Protein AF-A0A4Y2EUM5-F1 (afdb_monomer_lite)

Organism: Araneus ventricosus (NCBI:txid182803)

pLDDT: mean 85.41, std 16.74, range [38.06, 98.0]

Secondary structure (DSSP, 8-state):
--PPPP--------HHHHHHHHHHHHHHHHHHHHHHHHTSHHHHHHHTT--HHHHHHHHTT----HHHHHHHHHHHHHHHHHSTTHHHHHHHHHHHHHHHHHHTT---HHHHHHHHHHHHHHHHHHHHHHT-

Radius of gyration: 22.31 Å; chains: 1; bounding box: 60×62×61 Å

Structure (mmCIF, N/CA/C/O backbone):
data_AF-A0A4Y2EUM5-F1
#
_entry.id   AF-A0A4Y2EUM5-F1
#
loop_
_atom_site.group_PDB
_atom_site.id
_atom_site.type_symbol
_atom_site.label_atom_id
_atom_site.label_alt_id
_atom_site.label_comp_id
_atom_site.label_asym_id
_atom_site.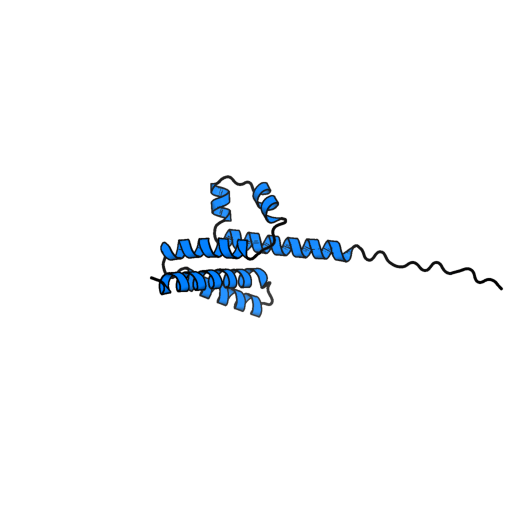label_entity_id
_atom_site.label_seq_id
_atom_site.pdbx_PDB_ins_code
_atom_site.Cartn_x
_atom_site.Cartn_y
_atom_site.Cartn_z
_atom_site.occupancy
_atom_site.B_iso_or_equiv
_atom_site.auth_seq_id
_atom_site.auth_comp_id
_atom_site.auth_asym_id
_atom_site.auth_atom_id
_atom_site.pdbx_PDB_model_num
ATOM 1 N N . MET A 1 1 ? 47.852 -44.094 -34.648 1.00 44.56 1 MET A N 1
ATOM 2 C CA . MET A 1 1 ? 47.413 -43.781 -33.274 1.00 44.56 1 MET A CA 1
ATOM 3 C C . MET A 1 1 ? 47.683 -42.313 -33.007 1.00 44.56 1 MET A C 1
ATOM 5 O O . MET A 1 1 ? 48.817 -41.979 -32.718 1.00 44.56 1 MET A O 1
ATOM 9 N N . THR A 1 2 ? 46.656 -41.478 -33.146 1.00 38.06 2 THR A N 1
ATOM 10 C CA . THR A 1 2 ? 46.473 -40.173 -32.483 1.00 38.06 2 THR A CA 1
ATOM 11 C C . THR A 1 2 ? 45.036 -39.743 -32.803 1.00 38.06 2 THR A C 1
ATOM 13 O O . THR A 1 2 ? 44.730 -39.527 -33.974 1.00 38.06 2 THR A O 1
ATOM 16 N N . PRO A 1 3 ? 44.109 -39.695 -31.833 1.00 47.47 3 PRO A N 1
ATOM 17 C CA . PRO A 1 3 ? 42.788 -39.139 -32.077 1.00 47.47 3 PRO A CA 1
ATOM 18 C C . PRO A 1 3 ? 42.841 -37.619 -31.894 1.00 47.47 3 PRO A C 1
ATOM 20 O O . PRO A 1 3 ? 43.283 -37.114 -30.862 1.00 47.47 3 PRO A O 1
ATOM 23 N N . THR A 1 4 ? 42.403 -36.891 -32.916 1.00 49.56 4 THR A N 1
ATOM 24 C CA . THR A 1 4 ? 42.189 -35.444 -32.863 1.00 49.56 4 THR A CA 1
ATOM 25 C C . THR A 1 4 ? 41.043 -35.162 -31.892 1.00 49.56 4 THR A C 1
ATOM 27 O O . THR A 1 4 ? 39.929 -35.646 -32.085 1.00 49.56 4 THR A O 1
ATOM 30 N N . ASN A 1 5 ? 41.338 -34.429 -30.818 1.00 44.53 5 ASN A N 1
ATOM 31 C CA . ASN A 1 5 ? 40.385 -34.075 -29.771 1.00 44.53 5 ASN A CA 1
ATOM 32 C C . ASN A 1 5 ? 39.238 -33.223 -30.336 1.00 44.53 5 ASN A C 1
ATOM 34 O O . ASN A 1 5 ? 39.464 -32.175 -30.941 1.00 44.53 5 ASN A O 1
ATOM 38 N N . LEU A 1 6 ? 38.013 -33.692 -30.101 1.00 47.72 6 LEU A N 1
ATOM 39 C CA . LEU A 1 6 ? 36.764 -32.962 -30.276 1.00 47.72 6 LEU A CA 1
ATOM 40 C C . LEU A 1 6 ? 36.766 -31.734 -29.360 1.00 47.72 6 LEU A C 1
ATOM 42 O O . LEU A 1 6 ? 36.817 -31.864 -28.139 1.00 47.72 6 LEU A O 1
ATOM 46 N N . THR A 1 7 ? 36.673 -30.542 -29.941 1.00 47.19 7 THR A N 1
ATOM 47 C CA . THR A 1 7 ? 36.368 -29.315 -29.202 1.00 47.19 7 THR A CA 1
ATOM 48 C C . THR A 1 7 ? 34.884 -29.346 -28.843 1.00 47.19 7 THR A C 1
ATOM 50 O O . THR A 1 7 ? 34.025 -28.957 -29.629 1.00 47.19 7 THR A O 1
ATOM 53 N N . ALA A 1 8 ? 34.575 -29.883 -27.667 1.00 52.25 8 ALA A N 1
ATOM 54 C CA . ALA A 1 8 ? 33.306 -29.659 -26.999 1.00 52.25 8 ALA A CA 1
ATOM 55 C C . ALA A 1 8 ? 33.508 -28.506 -26.016 1.00 52.25 8 ALA A C 1
ATOM 57 O O . ALA A 1 8 ? 34.103 -28.699 -24.961 1.00 52.25 8 ALA A O 1
ATOM 58 N N . GLU A 1 9 ? 33.008 -27.316 -26.346 1.00 40.53 9 GLU A N 1
ATOM 59 C CA . GLU A 1 9 ? 32.684 -26.344 -25.309 1.00 40.53 9 GLU A CA 1
ATOM 60 C C . GLU A 1 9 ? 31.322 -25.721 -25.592 1.00 40.53 9 GLU A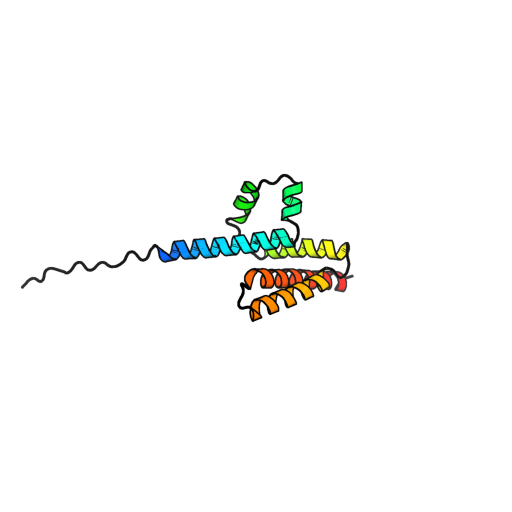 C 1
ATOM 62 O O . GLU A 1 9 ? 30.991 -25.257 -26.684 1.00 40.53 9 GLU A O 1
ATOM 67 N N . SER A 1 10 ? 30.494 -25.872 -24.578 1.00 50.81 10 SER A N 1
ATOM 68 C CA . SER A 1 10 ? 29.053 -25.785 -24.561 1.00 50.81 10 SER A CA 1
ATOM 69 C C . SER A 1 10 ? 28.574 -24.413 -24.086 1.00 50.81 10 SER A C 1
ATOM 71 O O . SER A 1 10 ? 29.049 -23.887 -23.087 1.00 50.81 10 SER A O 1
ATOM 73 N N . THR A 1 11 ? 27.500 -23.952 -24.736 1.00 50.25 11 THR A N 1
ATOM 74 C CA . THR A 1 11 ? 26.399 -23.094 -24.238 1.00 50.25 11 THR A CA 1
ATOM 75 C C . THR A 1 11 ? 26.651 -21.619 -23.870 1.00 50.25 11 THR A C 1
ATOM 77 O O . THR A 1 11 ? 27.310 -21.331 -22.877 1.00 50.25 11 THR A O 1
ATOM 80 N N . PRO A 1 12 ? 25.937 -20.664 -24.512 1.00 46.09 12 PRO A N 1
ATOM 81 C CA . PRO A 1 12 ? 25.650 -19.361 -23.926 1.00 46.09 12 PRO A CA 1
ATOM 82 C C . PRO A 1 12 ? 24.379 -19.457 -23.061 1.00 46.09 12 PRO A C 1
ATOM 84 O O . PRO A 1 12 ? 23.269 -19.187 -23.513 1.00 46.09 12 PRO A O 1
ATOM 87 N N . SER A 1 13 ? 24.517 -19.833 -21.791 1.00 54.12 13 SER A N 1
ATOM 88 C CA . SER A 1 13 ? 23.417 -19.885 -20.808 1.00 54.12 13 SER A CA 1
ATOM 89 C C . SER A 1 13 ? 23.140 -18.533 -20.111 1.00 54.12 13 SER A C 1
ATOM 91 O O . SER A 1 13 ? 22.570 -18.489 -19.025 1.00 54.12 13 SER A O 1
ATOM 93 N N . GLY A 1 14 ? 23.503 -17.401 -20.732 1.00 53.88 14 GLY A N 1
ATOM 94 C CA . GLY A 1 14 ? 23.466 -16.069 -20.099 1.00 53.88 14 GLY A CA 1
ATOM 95 C C . GLY A 1 14 ? 22.234 -15.186 -20.365 1.00 53.88 14 GLY A C 1
ATOM 96 O O . GLY A 1 14 ? 22.099 -14.139 -19.735 1.00 53.88 14 GLY A O 1
ATOM 97 N N . SER A 1 15 ? 21.324 -15.547 -21.279 1.00 54.94 15 SER A N 1
ATOM 98 C CA . SER A 1 15 ? 20.226 -14.635 -21.680 1.00 54.94 15 SER A CA 1
ATOM 99 C C . SER A 1 15 ? 18.930 -14.770 -20.872 1.00 54.94 15 SER A C 1
ATOM 101 O O . SER A 1 15 ? 18.195 -13.791 -20.743 1.00 54.94 15 SER A O 1
ATOM 103 N N . CYS A 1 16 ? 18.640 -15.939 -20.291 1.00 53.34 16 CYS A N 1
ATOM 104 C CA . CYS A 1 16 ? 17.423 -16.117 -19.492 1.00 53.34 16 CYS A CA 1
ATOM 105 C C . CYS A 1 16 ? 17.508 -15.367 -18.156 1.00 53.34 16 CYS A C 1
ATOM 107 O O . CYS A 1 16 ? 16.600 -14.605 -17.836 1.00 53.34 16 CYS A O 1
ATOM 109 N N . SER A 1 17 ? 18.603 -15.513 -17.402 1.00 60.22 17 SER A N 1
ATOM 110 C CA . SER A 1 17 ? 18.709 -14.969 -16.036 1.00 60.22 17 SER A CA 1
ATOM 111 C C . SER A 1 17 ? 18.508 -13.455 -15.955 1.00 60.22 17 SER A C 1
ATOM 113 O O . SER A 1 17 ? 17.810 -12.984 -15.061 1.00 60.22 17 SER A O 1
ATOM 115 N N . ASN A 1 18 ? 19.040 -12.695 -16.915 1.00 62.12 18 ASN A N 1
ATOM 116 C CA . ASN A 1 18 ? 18.893 -11.237 -16.926 1.00 62.12 18 ASN A CA 1
ATOM 117 C C . ASN A 1 18 ? 17.462 -10.801 -17.271 1.00 62.12 18 ASN A C 1
ATOM 119 O O . ASN A 1 18 ? 16.943 -9.858 -16.681 1.00 62.12 18 ASN A O 1
ATOM 123 N N . ARG A 1 19 ? 16.791 -11.511 -18.187 1.00 67.12 19 ARG A N 1
ATOM 124 C CA . ARG A 1 19 ? 15.411 -11.202 -18.583 1.00 67.12 19 ARG A CA 1
ATOM 125 C C . ARG A 1 19 ? 14.424 -11.480 -17.448 1.00 67.12 1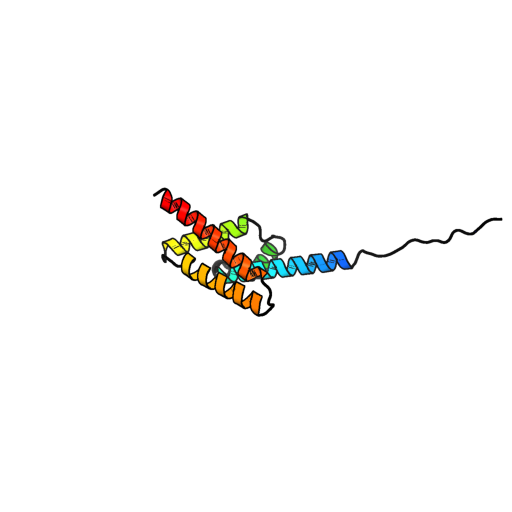9 ARG A C 1
ATOM 127 O O . ARG A 1 19 ? 13.567 -10.647 -17.183 1.00 67.12 19 ARG A O 1
ATOM 134 N N . TRP A 1 20 ? 14.577 -12.605 -16.746 1.00 64.19 20 TRP A N 1
ATOM 135 C CA . TRP A 1 20 ? 13.732 -12.942 -15.594 1.00 64.19 20 TRP A CA 1
ATOM 136 C C . TRP A 1 20 ? 13.959 -12.005 -14.405 1.00 64.19 20 TRP A C 1
ATOM 138 O O . TRP A 1 20 ? 12.999 -11.641 -13.735 1.00 64.19 20 TRP A O 1
ATOM 148 N N . GLN A 1 21 ? 15.201 -11.569 -14.164 1.00 69.12 21 GLN A N 1
ATOM 149 C CA . GLN A 1 21 ? 15.494 -10.575 -13.126 1.00 69.12 21 GLN A CA 1
ATOM 150 C C . GLN A 1 21 ? 14.866 -9.215 -13.437 1.00 69.12 21 GLN A C 1
ATOM 152 O O . GLN A 1 21 ? 14.302 -8.592 -12.541 1.00 69.12 21 GLN A O 1
ATOM 157 N N . VAL A 1 22 ? 14.924 -8.760 -14.692 1.00 73.31 22 VAL A N 1
ATOM 158 C CA . VAL A 1 22 ? 14.278 -7.503 -15.106 1.00 73.31 22 VAL A CA 1
ATOM 159 C C . VAL A 1 22 ? 12.756 -7.611 -15.003 1.00 73.31 22 VAL A C 1
ATOM 161 O O . VAL A 1 22 ? 12.130 -6.691 -14.486 1.00 73.31 22 VAL A O 1
ATOM 164 N N . GLU A 1 23 ? 12.166 -8.738 -15.411 1.00 72.44 23 GLU A N 1
ATOM 165 C CA . GLU A 1 23 ? 10.723 -8.970 -15.273 1.00 72.44 23 GLU A CA 1
ATOM 166 C C . GLU A 1 23 ? 10.293 -8.957 -13.800 1.00 72.44 23 GLU A C 1
ATOM 168 O O . GLU A 1 23 ? 9.359 -8.250 -13.438 1.00 72.44 23 GLU A O 1
ATOM 173 N N . GLN A 1 24 ? 11.006 -9.659 -12.914 1.00 76.75 24 GLN A N 1
ATOM 174 C CA . GLN A 1 24 ? 10.686 -9.652 -11.481 1.00 76.75 24 GLN A CA 1
ATOM 175 C C . GLN A 1 24 ? 10.802 -8.251 -10.867 1.00 76.75 24 GLN A C 1
ATOM 177 O O . GLN A 1 24 ? 9.901 -7.835 -10.142 1.00 76.75 24 GLN A O 1
ATOM 182 N N . ARG A 1 25 ? 11.845 -7.488 -11.224 1.00 77.50 25 ARG A N 1
ATOM 183 C CA . ARG A 1 25 ? 12.005 -6.093 -10.778 1.00 77.50 25 ARG A CA 1
ATOM 184 C C . ARG A 1 25 ? 10.883 -5.192 -11.278 1.00 77.50 25 ARG A C 1
ATOM 186 O O . ARG A 1 25 ? 10.412 -4.339 -10.534 1.00 77.50 25 ARG A O 1
ATOM 193 N N . PHE A 1 26 ? 10.433 -5.375 -12.519 1.00 82.44 26 PHE A N 1
ATOM 194 C CA . PHE A 1 26 ? 9.322 -4.597 -13.058 1.00 82.44 26 PHE A CA 1
ATOM 195 C C . PHE A 1 26 ? 8.028 -4.883 -12.298 1.00 82.44 26 PHE A C 1
ATOM 197 O O . PHE A 1 26 ? 7.304 -3.962 -11.935 1.00 82.44 26 PHE A O 1
ATOM 204 N N . GLN A 1 27 ? 7.760 -6.149 -11.997 1.00 85.62 27 GLN A N 1
ATOM 205 C CA . GLN A 1 27 ? 6.567 -6.540 -11.256 1.00 85.62 27 GLN A CA 1
ATOM 206 C C . GLN A 1 27 ? 6.575 -6.048 -9.798 1.00 85.62 27 GLN A C 1
ATOM 208 O O . GLN A 1 27 ? 5.541 -5.636 -9.265 1.00 85.62 27 GLN A O 1
ATOM 213 N N . GLU A 1 28 ? 7.742 -6.049 -9.156 1.00 86.94 28 GLU A N 1
ATOM 214 C CA . GLU A 1 28 ? 7.921 -5.466 -7.826 1.00 86.94 28 GLU A CA 1
ATOM 215 C C . GLU A 1 28 ? 7.701 -3.949 -7.855 1.00 86.94 28 GLU A C 1
ATOM 217 O O . GLU A 1 28 ? 6.903 -3.424 -7.078 1.00 86.94 28 GLU A O 1
ATOM 222 N N . LEU A 1 29 ? 8.294 -3.259 -8.834 1.00 90.69 29 LEU A N 1
ATOM 223 C CA . LEU A 1 29 ? 8.089 -1.828 -9.052 1.00 90.69 29 LEU A CA 1
ATOM 224 C C . LEU A 1 29 ? 6.608 -1.497 -9.281 1.00 90.69 29 LEU A C 1
ATOM 226 O O . LEU A 1 29 ? 6.082 -0.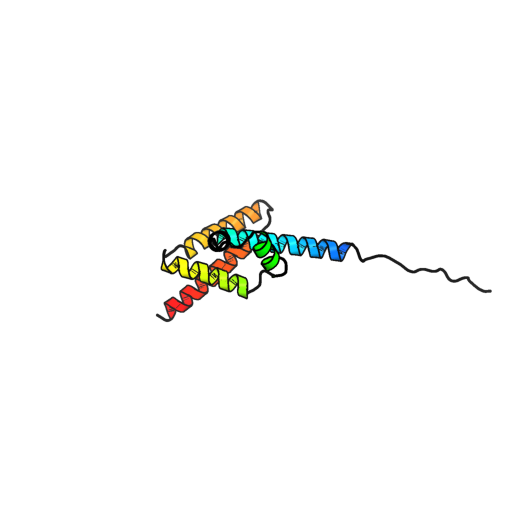550 -8.697 1.00 90.69 29 LEU A O 1
ATOM 230 N N . MET A 1 30 ? 5.909 -2.295 -10.091 1.00 92.25 30 MET A N 1
ATOM 231 C CA . MET A 1 30 ? 4.474 -2.135 -10.320 1.00 92.25 30 MET A CA 1
ATOM 232 C C . MET A 1 30 ? 3.669 -2.284 -9.026 1.00 92.25 30 MET A C 1
ATOM 234 O O . MET A 1 30 ? 2.787 -1.463 -8.770 1.00 92.25 30 MET A O 1
ATOM 238 N N . THR A 1 31 ? 4.003 -3.270 -8.189 1.00 94.12 31 THR A N 1
ATOM 239 C CA . THR A 1 31 ? 3.354 -3.473 -6.884 1.00 94.12 31 THR A CA 1
ATOM 240 C C . THR A 1 31 ? 3.589 -2.272 -5.963 1.00 94.12 31 THR A C 1
ATOM 242 O O . THR A 1 31 ? 2.642 -1.755 -5.370 1.00 94.12 31 THR A O 1
ATOM 245 N N . VAL A 1 32 ? 4.821 -1.755 -5.904 1.00 94.12 32 VAL A N 1
ATOM 246 C CA . VAL A 1 32 ? 5.163 -0.544 -5.142 1.00 94.12 32 VAL A CA 1
ATOM 247 C C . VAL A 1 32 ? 4.330 0.653 -5.604 1.00 94.12 32 VAL A C 1
ATOM 249 O O . VAL A 1 32 ? 3.731 1.341 -4.779 1.00 94.12 32 VAL A O 1
ATOM 252 N N . PHE A 1 33 ? 4.224 0.894 -6.912 1.00 94.50 33 PHE A N 1
ATOM 253 C CA . PHE A 1 33 ? 3.413 1.997 -7.435 1.00 94.50 33 PHE A CA 1
ATOM 254 C C . PHE A 1 33 ? 1.925 1.848 -7.113 1.00 94.50 33 PHE A C 1
ATOM 256 O O . PHE A 1 33 ? 1.276 2.840 -6.773 1.00 94.50 33 PHE A O 1
ATOM 263 N N . GLN A 1 34 ? 1.381 0.632 -7.188 1.00 95.81 34 GLN A N 1
ATOM 264 C CA . GLN A 1 34 ? -0.006 0.362 -6.805 1.00 95.81 34 GLN A CA 1
ATOM 265 C C . GLN A 1 34 ? -0.239 0.653 -5.315 1.00 95.81 34 GLN A C 1
ATOM 267 O O . GLN A 1 34 ? -1.248 1.269 -4.967 1.00 95.81 34 GLN A O 1
ATOM 272 N N . LEU A 1 35 ? 0.708 0.293 -4.443 1.00 96.50 35 LEU A N 1
ATOM 273 C CA . LEU A 1 35 ? 0.645 0.584 -3.007 1.00 96.50 35 LEU A CA 1
ATOM 274 C C . LEU A 1 35 ? 0.748 2.081 -2.710 1.00 96.50 35 LEU A C 1
ATOM 276 O O . LEU A 1 35 ? -0.092 2.604 -1.983 1.00 96.50 35 LEU A O 1
ATOM 280 N N . LEU A 1 36 ? 1.708 2.782 -3.323 1.00 94.38 36 LEU A N 1
ATOM 281 C CA . LEU A 1 36 ? 1.876 4.235 -3.180 1.00 94.38 36 LEU A CA 1
ATOM 282 C C . LEU A 1 36 ? 0.661 5.014 -3.701 1.00 94.38 36 LEU A C 1
ATOM 284 O O . LEU A 1 36 ? 0.366 6.123 -3.251 1.00 94.38 36 LEU A O 1
ATOM 288 N N . HIS A 1 37 ? -0.024 4.474 -4.708 1.00 94.88 37 HIS A N 1
ATOM 289 C CA . HIS A 1 37 ? -1.280 5.032 -5.184 1.00 94.88 37 HIS A CA 1
ATOM 290 C C . HIS A 1 37 ? -2.394 4.814 -4.156 1.00 94.88 37 HIS A C 1
ATOM 292 O O . HIS A 1 37 ? -3.077 5.763 -3.775 1.00 94.88 37 HIS A O 1
ATOM 298 N N . TRP A 1 38 ? -2.554 3.575 -3.685 1.00 95.56 38 TRP A N 1
ATOM 299 C CA . TRP A 1 38 ? -3.600 3.178 -2.742 1.00 95.56 38 TRP A CA 1
ATOM 300 C C . TRP A 1 38 ? -3.491 3.896 -1.393 1.00 95.56 38 TRP A C 1
ATOM 302 O O . TRP A 1 38 ? -4.485 4.424 -0.896 1.00 95.56 38 TRP A O 1
ATOM 312 N N . ASN A 1 39 ? -2.291 3.993 -0.821 1.00 93.38 39 ASN A N 1
ATOM 313 C CA . ASN A 1 39 ? -2.073 4.725 0.420 1.00 93.38 39 ASN A CA 1
ATOM 314 C C . ASN A 1 39 ? -1.958 6.246 0.192 1.00 93.38 39 ASN A C 1
ATOM 316 O O . ASN A 1 39 ? -1.624 6.964 1.121 1.00 93.38 39 ASN A O 1
ATOM 320 N N . GLY A 1 40 ? -2.195 6.777 -1.010 1.00 92.19 40 GLY A N 1
ATOM 321 C CA . GLY A 1 40 ? -2.170 8.216 -1.284 1.00 92.19 40 GLY A CA 1
ATOM 322 C C . GLY A 1 40 ? -0.788 8.887 -1.277 1.00 92.19 40 GLY A C 1
ATOM 323 O O . GLY A 1 40 ? -0.722 10.088 -1.552 1.00 92.19 40 GLY A O 1
ATOM 324 N N . SER A 1 41 ? 0.318 8.170 -1.046 1.00 92.56 41 SER A N 1
ATOM 325 C CA . SER A 1 41 ? 1.664 8.757 -1.092 1.00 92.56 41 SER A CA 1
ATOM 326 C C . SER A 1 41 ? 1.995 9.350 -2.468 1.00 92.56 41 SER A C 1
ATOM 328 O O . SER A 1 41 ? 2.645 10.391 -2.534 1.00 92.56 41 SER A O 1
ATOM 330 N N . LEU A 1 42 ? 1.510 8.769 -3.578 1.00 93.38 42 LEU A N 1
ATOM 331 C CA . LEU A 1 42 ? 1.669 9.367 -4.918 1.00 93.38 42 LEU A CA 1
ATOM 332 C C . LEU A 1 42 ? 1.005 10.741 -5.025 1.00 93.38 42 LEU A C 1
ATOM 334 O O . LEU A 1 42 ? 1.564 11.649 -5.643 1.00 93.38 42 LEU A O 1
ATOM 338 N N . LYS A 1 43 ? -0.172 10.912 -4.413 1.00 93.25 43 LYS A N 1
ATOM 339 C CA . LYS A 1 43 ? -0.859 12.205 -4.379 1.00 93.25 43 LYS A CA 1
ATOM 340 C C . LYS A 1 43 ? -0.035 13.224 -3.586 1.00 93.25 43 LYS A C 1
ATOM 342 O O . LYS A 1 43 ? 0.182 14.322 -4.091 1.00 93.25 43 LYS A O 1
ATOM 347 N N . ALA A 1 44 ? 0.484 12.836 -2.421 1.00 91.81 44 ALA A N 1
ATOM 348 C CA . ALA A 1 44 ? 1.326 13.699 -1.591 1.00 91.81 44 ALA A CA 1
ATOM 349 C C . ALA A 1 44 ? 2.648 14.083 -2.287 1.00 91.81 44 ALA A C 1
ATOM 351 O O . ALA A 1 44 ? 3.064 15.238 -2.245 1.00 91.81 44 ALA A O 1
ATOM 352 N N . MET A 1 45 ? 3.295 13.142 -2.982 1.00 94.38 45 MET A N 1
ATOM 353 C CA . MET A 1 45 ? 4.494 13.414 -3.786 1.00 94.38 45 MET A CA 1
ATOM 354 C C . MET A 1 45 ? 4.202 14.398 -4.922 1.00 94.38 45 MET A C 1
ATOM 356 O O . MET A 1 45 ? 4.956 15.348 -5.127 1.00 94.38 45 MET A O 1
ATOM 360 N N . ARG A 1 46 ? 3.074 14.225 -5.621 1.00 94.44 46 ARG A N 1
ATOM 361 C CA . ARG A 1 46 ? 2.631 15.170 -6.654 1.00 94.44 46 ARG A CA 1
ATOM 362 C C . ARG A 1 46 ? 2.414 16.574 -6.082 1.00 94.44 46 ARG A C 1
ATOM 364 O O . ARG A 1 46 ? 2.813 17.550 -6.705 1.00 94.44 46 ARG A O 1
ATOM 371 N N . GLU A 1 47 ? 1.796 16.688 -4.908 1.00 95.62 47 GLU A N 1
ATOM 372 C CA . GLU A 1 47 ? 1.574 17.976 -4.231 1.00 95.62 47 GLU A CA 1
ATOM 373 C C . GLU A 1 47 ? 2.895 18.652 -3.832 1.00 95.62 47 GLU A C 1
ATOM 375 O O . GLU A 1 47 ? 3.020 19.870 -3.945 1.00 95.62 47 GLU A O 1
ATOM 380 N N . ARG A 1 48 ? 3.918 17.861 -3.489 1.00 95.12 48 ARG A N 1
ATOM 381 C CA . ARG A 1 48 ? 5.297 18.311 -3.226 1.00 95.12 48 ARG A CA 1
ATOM 382 C C . ARG A 1 48 ? 6.135 18.554 -4.488 1.00 95.12 48 ARG A C 1
ATOM 384 O O . ARG A 1 48 ? 7.336 18.765 -4.372 1.00 95.12 48 ARG A O 1
ATOM 391 N N . GLN A 1 49 ? 5.520 18.537 -5.673 1.00 94.56 49 GLN A N 1
ATOM 392 C CA . GLN A 1 49 ? 6.185 18.743 -6.965 1.00 94.56 49 GLN A CA 1
ATOM 393 C C . GLN A 1 49 ? 7.252 17.688 -7.310 1.00 94.56 49 GLN A C 1
ATOM 395 O O . GLN A 1 49 ? 8.139 17.960 -8.115 1.00 94.56 49 GLN A O 1
ATOM 400 N N . CYS A 1 50 ? 7.159 16.469 -6.765 1.00 94.62 50 CYS A N 1
ATOM 401 C CA . CYS A 1 50 ? 8.005 15.369 -7.226 1.00 94.62 50 CYS A CA 1
ATOM 402 C C . CYS A 1 50 ? 7.629 15.003 -8.669 1.00 94.62 50 CYS A C 1
ATOM 404 O O . CYS A 1 50 ? 6.472 14.685 -8.969 1.00 94.62 50 CYS A O 1
ATOM 406 N N . SER A 1 51 ? 8.608 15.012 -9.567 1.00 94.56 51 SER A N 1
ATOM 407 C CA . SER A 1 51 ? 8.415 14.615 -10.956 1.00 94.56 51 SER A CA 1
ATOM 408 C C . SER A 1 51 ? 8.248 13.100 -11.087 1.00 94.56 51 SER A C 1
ATOM 410 O O . SER A 1 51 ? 8.742 12.305 -10.285 1.00 94.56 51 SER A O 1
ATOM 412 N N . ARG A 1 52 ? 7.600 12.666 -12.173 1.00 92.38 52 ARG A N 1
ATOM 413 C CA . ARG A 1 52 ? 7.475 11.235 -12.490 1.00 92.38 52 ARG A CA 1
ATOM 414 C C . ARG A 1 52 ? 8.841 10.545 -12.586 1.00 92.38 52 ARG A C 1
ATOM 416 O O . ARG A 1 52 ? 8.958 9.398 -12.171 1.00 92.38 52 ARG A O 1
ATOM 423 N N . GLN A 1 53 ? 9.848 11.221 -13.144 1.00 93.69 53 GLN A N 1
ATOM 424 C CA . GLN A 1 53 ? 11.188 10.654 -13.319 1.00 93.69 53 GLN A CA 1
ATOM 425 C C . GLN A 1 53 ? 11.888 10.444 -11.976 1.00 93.69 53 GLN A C 1
ATOM 427 O O . GLN A 1 53 ? 12.449 9.375 -11.764 1.00 93.69 53 GLN A O 1
ATOM 432 N N . GLU A 1 54 ? 11.789 11.405 -11.055 1.00 92.81 54 GLU A N 1
ATOM 433 C CA . GLU A 1 54 ? 12.353 11.279 -9.704 1.00 92.81 54 GLU A CA 1
ATOM 434 C C . GLU A 1 54 ? 11.700 10.133 -8.932 1.00 92.81 54 GLU A C 1
ATOM 436 O O . GLU A 1 54 ? 12.397 9.305 -8.350 1.00 92.81 54 GLU A O 1
ATOM 441 N N . VAL A 1 55 ? 10.367 10.034 -8.983 1.00 92.38 55 VAL A N 1
ATOM 442 C CA . VAL A 1 55 ? 9.637 8.953 -8.306 1.00 92.38 55 VAL A CA 1
ATOM 443 C C . VAL A 1 55 ? 10.037 7.591 -8.880 1.00 92.38 55 VAL A C 1
ATOM 445 O O . VAL A 1 55 ? 10.354 6.677 -8.124 1.00 92.38 55 VAL A O 1
ATOM 448 N N . VAL A 1 56 ? 10.079 7.442 -10.209 1.00 91.25 56 VAL A N 1
ATOM 449 C CA . VAL A 1 56 ? 10.520 6.187 -10.841 1.00 91.25 56 VAL A CA 1
ATOM 450 C C . VAL A 1 56 ? 11.961 5.863 -10.459 1.00 91.25 56 VAL A C 1
ATOM 452 O O . VAL A 1 56 ? 12.222 4.736 -10.050 1.00 91.25 56 VAL A O 1
ATOM 455 N N . ALA A 1 57 ? 12.884 6.822 -10.542 1.00 91.19 57 ALA A N 1
ATOM 456 C CA . ALA A 1 57 ? 14.290 6.600 -10.213 1.00 91.19 57 ALA A CA 1
ATOM 457 C C . ALA A 1 57 ? 14.482 6.144 -8.757 1.00 91.19 57 ALA A C 1
ATOM 459 O O . ALA A 1 57 ? 15.256 5.219 -8.508 1.00 91.19 57 ALA A O 1
ATOM 460 N N . HIS A 1 58 ? 13.733 6.736 -7.821 1.00 90.50 58 HIS A N 1
ATOM 461 C CA . HIS A 1 58 ? 13.787 6.395 -6.399 1.00 90.50 58 HIS A CA 1
ATOM 462 C C . HIS A 1 58 ? 13.335 4.961 -6.109 1.00 90.50 58 HIS A C 1
ATOM 464 O O . HIS A 1 58 ? 13.958 4.276 -5.303 1.00 90.50 58 HIS A O 1
ATOM 470 N N . TYR A 1 59 ? 12.279 4.482 -6.776 1.00 90.75 59 TYR A N 1
ATOM 471 C CA . TYR A 1 59 ? 11.736 3.140 -6.527 1.00 90.75 59 TYR A CA 1
ATOM 472 C C . TYR A 1 59 ? 12.293 2.048 -7.455 1.00 90.75 59 TYR A C 1
ATOM 474 O O . TYR A 1 59 ? 12.161 0.873 -7.138 1.00 90.75 59 TYR A O 1
ATOM 482 N N . SER A 1 60 ? 12.977 2.390 -8.555 1.00 87.44 60 SER A N 1
ATOM 483 C CA . SER A 1 60 ? 13.468 1.407 -9.549 1.00 87.44 60 SER A CA 1
ATOM 484 C C . SER A 1 60 ? 14.460 0.373 -9.001 1.00 87.44 60 SER A C 1
ATOM 486 O O . SER A 1 60 ? 14.640 -0.682 -9.605 1.00 87.44 60 SER A O 1
ATOM 488 N N . HIS A 1 61 ? 15.122 0.677 -7.883 1.00 81.44 61 HIS A N 1
ATOM 489 C CA . HIS A 1 61 ? 16.096 -0.210 -7.238 1.00 81.44 61 HIS A CA 1
ATOM 490 C C . HIS A 1 61 ? 15.743 -0.525 -5.782 1.00 81.44 61 HIS A C 1
ATOM 492 O O . HIS A 1 61 ? 16.534 -1.173 -5.099 1.00 81.44 61 HIS A O 1
ATOM 498 N N . ARG A 1 62 ? 14.586 -0.057 -5.296 1.00 82.25 62 ARG A N 1
ATOM 499 C CA . ARG A 1 62 ? 14.130 -0.346 -3.936 1.00 82.25 62 ARG A CA 1
ATOM 500 C C . ARG A 1 62 ? 13.183 -1.532 -3.974 1.00 82.25 62 ARG A C 1
ATOM 502 O O . ARG A 1 62 ? 12.185 -1.500 -4.689 1.00 82.25 62 ARG A O 1
ATOM 509 N N . ALA A 1 63 ? 13.528 -2.557 -3.205 1.00 83.12 63 ALA A N 1
ATOM 510 C CA . ALA A 1 63 ? 12.630 -3.667 -2.955 1.00 83.12 63 ALA A CA 1
ATOM 511 C C . ALA A 1 63 ? 11.475 -3.210 -2.055 1.00 83.12 63 ALA A C 1
ATOM 513 O O . ALA A 1 63 ? 11.613 -2.244 -1.301 1.00 83.12 63 ALA A O 1
ATOM 514 N N . LEU A 1 64 ? 10.350 -3.920 -2.109 1.00 87.31 64 LEU A N 1
ATOM 515 C CA . LEU A 1 64 ? 9.297 -3.777 -1.110 1.00 87.31 64 LEU A CA 1
ATOM 516 C C . LEU A 1 64 ? 9.749 -4.483 0.176 1.00 87.31 64 LEU A C 1
ATOM 518 O O . LEU A 1 64 ? 9.438 -5.651 0.426 1.00 87.31 64 LEU A O 1
ATOM 522 N N . ASP A 1 65 ? 10.558 -3.771 0.949 1.00 90.94 65 ASP A N 1
ATOM 523 C CA . ASP A 1 65 ? 11.162 -4.222 2.196 1.00 90.94 65 ASP A CA 1
ATOM 524 C C . ASP A 1 65 ? 10.314 -3.860 3.427 1.00 90.94 65 ASP A C 1
ATOM 526 O O . ASP A 1 65 ? 9.252 -3.230 3.343 1.00 90.94 65 ASP A O 1
ATOM 530 N N . ASP A 1 66 ? 10.774 -4.312 4.591 1.00 91.56 66 ASP A N 1
ATOM 531 C CA . ASP A 1 66 ? 10.077 -4.117 5.862 1.00 91.56 66 ASP A CA 1
ATOM 532 C C . ASP A 1 66 ? 10.010 -2.643 6.273 1.00 91.56 66 ASP A C 1
ATOM 534 O O . ASP A 1 66 ? 9.016 -2.224 6.870 1.00 91.56 66 ASP A O 1
ATOM 538 N N . ASP A 1 67 ? 11.003 -1.836 5.894 1.00 92.62 67 ASP A N 1
ATOM 539 C CA . ASP A 1 67 ? 11.013 -0.394 6.143 1.00 92.62 67 ASP A CA 1
ATOM 540 C C . ASP A 1 67 ? 9.905 0.300 5.347 1.00 92.62 67 ASP A C 1
ATOM 542 O O . ASP A 1 67 ? 9.149 1.108 5.894 1.00 92.62 67 ASP A O 1
ATOM 546 N N . MET A 1 68 ? 9.750 -0.041 4.062 1.00 92.75 68 MET A N 1
ATOM 547 C CA . MET A 1 68 ? 8.656 0.482 3.246 1.00 92.75 68 MET A CA 1
ATOM 548 C C . MET A 1 68 ? 7.291 0.059 3.789 1.00 92.75 68 MET A C 1
ATOM 550 O O . MET A 1 68 ? 6.406 0.909 3.916 1.00 92.75 68 MET A O 1
ATOM 554 N N . ARG A 1 69 ? 7.112 -1.218 4.156 1.00 95.94 69 ARG A N 1
ATOM 555 C CA . ARG A 1 69 ? 5.856 -1.696 4.766 1.00 95.94 69 ARG A CA 1
ATOM 556 C C . ARG A 1 69 ? 5.556 -0.973 6.076 1.00 95.94 69 ARG A C 1
ATOM 558 O O . ARG A 1 69 ? 4.419 -0.555 6.290 1.00 95.94 69 ARG A O 1
ATOM 565 N N . SER A 1 70 ? 6.569 -0.777 6.917 1.00 95.25 70 SER A N 1
ATOM 566 C CA . SER A 1 70 ? 6.446 -0.066 8.192 1.00 95.25 70 SER A CA 1
ATOM 567 C C . SER A 1 70 ? 6.063 1.396 7.988 1.00 95.25 70 SER A C 1
ATOM 569 O O . SER A 1 70 ? 5.149 1.883 8.650 1.00 95.25 70 SER A O 1
ATOM 571 N N . GLN A 1 71 ? 6.677 2.088 7.024 1.00 94.25 71 GLN A N 1
ATOM 572 C CA . GLN A 1 71 ? 6.317 3.469 6.701 1.00 94.25 71 GLN A CA 1
ATOM 573 C C . GLN A 1 71 ? 4.869 3.582 6.206 1.00 94.25 71 GLN A C 1
ATOM 575 O O . GLN A 1 71 ? 4.144 4.482 6.623 1.00 94.25 71 GLN A O 1
ATOM 580 N N . MET A 1 72 ? 4.419 2.648 5.362 1.00 95.81 72 MET A N 1
ATOM 581 C CA . MET A 1 72 ? 3.025 2.615 4.911 1.00 95.81 72 MET A CA 1
ATOM 582 C C . MET A 1 72 ? 2.058 2.284 6.054 1.00 95.81 72 MET A C 1
ATOM 584 O O . MET A 1 72 ? 0.961 2.838 6.101 1.00 95.81 72 MET A O 1
ATOM 588 N N . ALA A 1 73 ? 2.446 1.409 6.985 1.00 96.69 73 ALA A N 1
ATOM 589 C CA . ALA A 1 73 ? 1.652 1.121 8.173 1.00 96.69 73 ALA A CA 1
ATOM 590 C C . ALA A 1 73 ? 1.494 2.372 9.051 1.00 96.69 73 ALA A C 1
ATOM 592 O O . ALA A 1 73 ? 0.379 2.668 9.470 1.00 96.69 73 ALA A O 1
ATOM 593 N N . LEU A 1 74 ? 2.559 3.159 9.248 1.00 95.31 74 LEU A N 1
ATOM 594 C CA . LEU A 1 74 ? 2.493 4.440 9.964 1.00 95.31 74 LEU A CA 1
ATOM 595 C C . LEU A 1 74 ? 1.522 5.430 9.304 1.00 95.31 74 LEU A C 1
ATOM 597 O O . LEU A 1 74 ? 0.741 6.071 10.009 1.00 95.31 74 LEU A O 1
ATOM 601 N N . ASP A 1 75 ? 1.506 5.512 7.970 1.00 94.50 75 ASP A N 1
ATOM 602 C CA . ASP A 1 75 ? 0.544 6.354 7.242 1.00 94.50 75 ASP A CA 1
ATOM 603 C C . ASP A 1 75 ? -0.912 5.928 7.526 1.00 94.50 75 ASP A C 1
ATOM 605 O O . ASP A 1 75 ? -1.804 6.770 7.659 1.00 94.50 75 ASP A O 1
ATOM 609 N N . TRP A 1 76 ? -1.172 4.621 7.644 1.00 95.62 76 TRP A N 1
ATOM 610 C CA . TRP A 1 76 ? -2.489 4.090 8.011 1.00 95.62 76 TRP A CA 1
ATOM 611 C C . TRP A 1 76 ? -2.842 4.328 9.479 1.00 95.62 76 TRP A C 1
ATOM 613 O O . TRP A 1 76 ? -3.986 4.669 9.770 1.00 95.62 76 TRP A O 1
ATOM 623 N N . ILE A 1 77 ? -1.875 4.215 10.390 1.00 95.31 77 ILE A N 1
ATOM 624 C CA . ILE A 1 77 ? -2.059 4.529 11.814 1.00 95.31 77 ILE A CA 1
ATOM 625 C C . ILE A 1 77 ? -2.431 6.000 11.993 1.00 95.31 77 ILE A C 1
ATOM 627 O O . ILE A 1 77 ? -3.364 6.301 12.732 1.00 95.31 77 ILE A O 1
ATOM 631 N N . ALA A 1 78 ? -1.766 6.915 11.283 1.00 93.19 78 ALA A N 1
ATOM 632 C CA . ALA A 1 78 ? -2.110 8.335 11.321 1.00 93.19 78 ALA A CA 1
ATOM 633 C C . ALA A 1 78 ? -3.570 8.580 10.895 1.00 93.19 78 ALA A C 1
ATOM 635 O O . ALA A 1 78 ? -4.289 9.339 11.541 1.00 93.19 78 ALA A O 1
ATOM 636 N N . ARG A 1 79 ? -4.049 7.870 9.866 1.00 94.31 79 ARG A N 1
ATOM 637 C CA . ARG A 1 79 ? -5.450 7.952 9.414 1.00 94.31 79 ARG A CA 1
ATOM 638 C C . ARG A 1 79 ? -6.441 7.363 10.397 1.00 94.31 79 ARG A C 1
ATOM 640 O O . ARG A 1 79 ? -7.556 7.858 10.473 1.00 94.31 79 ARG A O 1
ATOM 647 N N . GLU A 1 80 ? -6.062 6.316 11.119 1.00 94.75 80 GLU A N 1
ATOM 648 C CA . GLU A 1 80 ? -6.898 5.736 12.172 1.00 94.75 80 GLU A CA 1
ATOM 649 C C . GLU A 1 80 ? -7.169 6.748 13.287 1.00 94.75 80 GLU A C 1
ATOM 651 O O . GLU A 1 80 ? -8.283 6.801 13.800 1.00 94.75 80 GLU A O 1
ATOM 656 N N . GLN A 1 81 ? -6.192 7.605 13.605 1.00 92.12 81 GLN A N 1
ATOM 657 C CA . GLN A 1 81 ? -6.379 8.684 14.580 1.00 92.12 81 GLN A CA 1
ATOM 658 C C . GLN A 1 81 ? -7.353 9.763 14.081 1.00 92.12 81 GLN A C 1
ATOM 660 O O . GLN A 1 81 ? -8.121 10.315 14.865 1.00 92.12 81 GLN A O 1
ATOM 665 N N . GLU A 1 82 ? -7.351 10.055 12.779 1.00 94.19 82 GLU A N 1
ATOM 666 C CA . GLU A 1 82 ? -8.272 11.023 12.163 1.00 94.19 82 GLU A CA 1
ATOM 667 C C . GLU A 1 82 ? -9.673 10.437 11.915 1.00 94.19 82 GLU A C 1
ATOM 669 O O . GLU A 1 82 ? -10.681 11.140 11.994 1.00 94.19 82 GLU A O 1
ATOM 674 N N . SER A 1 83 ? -9.746 9.146 11.588 1.00 95.25 83 SER A N 1
ATOM 675 C CA . SER A 1 83 ? -10.963 8.422 11.229 1.00 95.25 83 SER A CA 1
ATOM 676 C C . SER A 1 83 ? -10.933 7.011 11.830 1.00 95.25 83 SER A C 1
ATOM 678 O O . SER A 1 83 ? -10.533 6.058 11.153 1.00 95.25 83 SER A O 1
ATOM 680 N N . PRO A 1 84 ? -11.389 6.857 13.087 1.00 94.69 84 PRO A N 1
ATOM 681 C CA . PRO A 1 84 ? -11.403 5.564 13.760 1.00 94.69 84 PRO A CA 1
ATOM 682 C C . PRO A 1 84 ? -12.182 4.501 12.976 1.00 94.69 84 PRO A C 1
ATOM 684 O O . PRO A 1 84 ? -13.267 4.754 12.443 1.00 94.69 84 PRO A O 1
ATOM 687 N N . GLY A 1 85 ? -11.630 3.293 12.918 1.00 95.06 85 GLY A N 1
ATOM 688 C CA . GLY A 1 85 ? -12.158 2.143 12.193 1.00 95.06 85 GLY A CA 1
ATOM 689 C C . GLY A 1 85 ? -11.752 2.064 10.718 1.00 95.06 85 GLY A C 1
ATOM 690 O O . GLY A 1 85 ? -12.165 1.117 10.037 1.00 95.06 85 GLY A O 1
ATOM 691 N N . VAL A 1 86 ? -10.959 3.007 10.190 1.00 96.19 86 VAL A N 1
ATOM 692 C CA . VAL A 1 86 ? -10.535 2.966 8.782 1.00 96.19 86 VAL A CA 1
ATOM 693 C C . VAL A 1 86 ? -9.642 1.764 8.493 1.00 96.19 86 VAL A C 1
ATOM 695 O O . VAL A 1 86 ? -9.853 1.117 7.467 1.00 96.19 86 VAL A O 1
ATOM 698 N N . ILE A 1 87 ? -8.715 1.405 9.387 1.00 96.50 87 ILE A N 1
ATOM 699 C CA . ILE A 1 87 ? -7.830 0.251 9.178 1.00 96.50 87 ILE A CA 1
ATOM 700 C C . ILE A 1 87 ? -8.653 -1.037 9.137 1.00 96.50 87 ILE A C 1
ATOM 702 O O . ILE A 1 87 ? -8.483 -1.839 8.224 1.00 96.50 87 ILE A O 1
ATOM 706 N N . SER A 1 88 ? -9.591 -1.225 10.072 1.00 96.00 88 SER A N 1
ATOM 707 C CA . SER A 1 88 ? -10.452 -2.419 10.107 1.00 96.00 88 SER A CA 1
ATOM 708 C C . SER A 1 88 ? -11.307 -2.553 8.839 1.00 96.00 88 SER A C 1
ATOM 710 O O . SER A 1 88 ? -11.399 -3.634 8.242 1.00 96.00 88 SER A O 1
ATOM 712 N N . ARG A 1 89 ? -11.886 -1.437 8.374 1.00 97.12 89 ARG A N 1
ATOM 713 C CA . ARG A 1 89 ? -12.656 -1.392 7.126 1.00 97.12 89 ARG A CA 1
ATOM 714 C C . ARG A 1 89 ? -11.788 -1.735 5.917 1.00 97.12 89 ARG A C 1
ATOM 716 O O . ARG A 1 89 ? -12.186 -2.560 5.096 1.00 97.12 89 ARG A O 1
ATOM 723 N N . GLU A 1 90 ? -10.613 -1.124 5.804 1.00 97.44 90 GLU A N 1
ATOM 724 C CA . GLU A 1 90 ? -9.700 -1.375 4.688 1.00 97.44 90 GLU A CA 1
ATOM 725 C C . GLU A 1 90 ? -9.117 -2.787 4.719 1.00 97.44 90 GLU A C 1
ATOM 727 O O . GLU A 1 90 ? -8.952 -3.388 3.659 1.00 97.44 90 GLU A O 1
ATOM 732 N N . LEU A 1 91 ? -8.877 -3.362 5.901 1.00 97.25 91 LEU A N 1
ATOM 733 C CA . LEU A 1 91 ? -8.407 -4.742 6.038 1.00 97.25 91 LEU A CA 1
ATOM 734 C C . LEU A 1 91 ? -9.460 -5.718 5.514 1.00 97.25 91 LEU A C 1
ATOM 736 O O . LEU A 1 91 ? -9.149 -6.565 4.679 1.00 97.25 91 LEU A O 1
ATOM 740 N N . THR A 1 92 ? -10.723 -5.514 5.894 1.00 97.62 92 THR A N 1
ATOM 741 C CA . THR A 1 92 ? -11.852 -6.297 5.367 1.00 97.62 92 THR A CA 1
ATOM 742 C C . THR A 1 92 ? -11.943 -6.190 3.838 1.00 97.62 92 THR A C 1
ATOM 744 O O . THR A 1 92 ? -12.198 -7.179 3.146 1.00 97.62 92 THR A O 1
ATOM 747 N N . ASN A 1 93 ? -11.727 -4.994 3.282 1.00 97.25 93 ASN A N 1
ATOM 748 C CA . ASN A 1 93 ? -11.717 -4.785 1.833 1.00 97.25 93 ASN A CA 1
ATOM 749 C C . ASN A 1 93 ? -10.540 -5.510 1.161 1.00 97.25 93 ASN A C 1
ATOM 751 O O . ASN A 1 93 ? -10.737 -6.157 0.132 1.00 97.25 93 ASN A O 1
ATOM 755 N N . ALA A 1 94 ? -9.341 -5.439 1.743 1.00 97.06 94 ALA A N 1
ATOM 756 C CA . ALA A 1 94 ? -8.143 -6.100 1.232 1.00 97.06 94 ALA A CA 1
ATOM 757 C C . ALA A 1 94 ? -8.274 -7.632 1.243 1.00 97.06 94 ALA A C 1
ATOM 759 O O . ALA A 1 94 ? -7.901 -8.282 0.270 1.00 97.06 94 ALA A O 1
ATOM 760 N N . GLU A 1 95 ? -8.862 -8.216 2.289 1.00 97.75 95 GLU A N 1
ATOM 761 C CA . GLU A 1 95 ? -9.126 -9.659 2.364 1.00 97.75 95 GLU A CA 1
ATOM 762 C C . GLU A 1 95 ? -10.115 -10.122 1.288 1.00 97.75 95 GLU A C 1
ATOM 764 O O . GLU A 1 95 ? -9.874 -11.121 0.605 1.00 97.75 95 GLU A O 1
ATOM 769 N N . ARG A 1 96 ? -11.201 -9.367 1.078 1.00 97.94 96 ARG A N 1
ATOM 770 C CA . ARG A 1 96 ? -12.173 -9.647 0.008 1.00 97.94 96 ARG A CA 1
ATOM 771 C C . ARG A 1 96 ? -11.543 -9.533 -1.376 1.00 97.94 96 ARG A C 1
ATOM 773 O O . ARG A 1 96 ? -11.802 -10.371 -2.236 1.00 97.94 96 ARG A O 1
ATOM 780 N N . GLU A 1 97 ? -10.722 -8.509 -1.597 1.00 97.19 97 GLU A N 1
ATOM 781 C CA . GLU A 1 97 ? -10.008 -8.305 -2.859 1.00 97.19 97 GLU A CA 1
ATOM 782 C C . GLU A 1 97 ? -9.010 -9.438 -3.129 1.00 97.19 97 GLU A C 1
ATOM 784 O O . GLU A 1 97 ? -8.957 -9.955 -4.248 1.00 97.19 97 GLU A O 1
ATOM 789 N N . LEU A 1 98 ? -8.274 -9.869 -2.100 1.00 97.75 98 LEU A N 1
ATOM 790 C CA . LEU A 1 98 ? -7.343 -10.990 -2.179 1.00 97.75 98 LEU A CA 1
ATOM 791 C C . LEU A 1 98 ? -8.058 -12.288 -2.551 1.00 97.75 98 LEU A C 1
ATOM 793 O O . LEU A 1 98 ? -7.615 -12.994 -3.459 1.00 97.75 98 LEU A O 1
ATOM 797 N N . GLU A 1 99 ? -9.177 -12.586 -1.896 1.00 98.00 99 GLU A N 1
ATOM 798 C CA . GLU A 1 99 ? -9.950 -13.788 -2.192 1.00 98.00 99 GLU A CA 1
ATOM 799 C C . GLU A 1 99 ? -10.565 -13.732 -3.596 1.00 98.00 99 GLU A C 1
ATOM 801 O O . GLU A 1 99 ? -10.462 -14.690 -4.363 1.00 98.00 99 GLU A O 1
ATOM 806 N N . ALA A 1 100 ? -11.116 -12.585 -3.999 1.00 97.88 100 ALA A N 1
ATOM 807 C CA . ALA A 1 100 ? -11.636 -12.397 -5.350 1.00 97.88 100 ALA A CA 1
ATOM 808 C C . ALA A 1 100 ? -10.541 -12.540 -6.422 1.00 97.88 100 ALA A C 1
ATOM 810 O O . ALA A 1 100 ? -10.781 -13.097 -7.493 1.00 97.88 100 ALA A O 1
ATOM 811 N N . ALA A 1 101 ? -9.329 -12.037 -6.169 1.00 97.12 101 ALA A N 1
ATOM 812 C CA . ALA A 1 101 ? -8.189 -12.227 -7.062 1.00 97.12 101 ALA A CA 1
ATOM 813 C C . ALA A 1 101 ? -7.776 -13.703 -7.144 1.00 97.12 101 ALA A C 1
ATOM 815 O O . ALA A 1 101 ? -7.569 -14.207 -8.249 1.00 97.12 101 ALA A O 1
ATOM 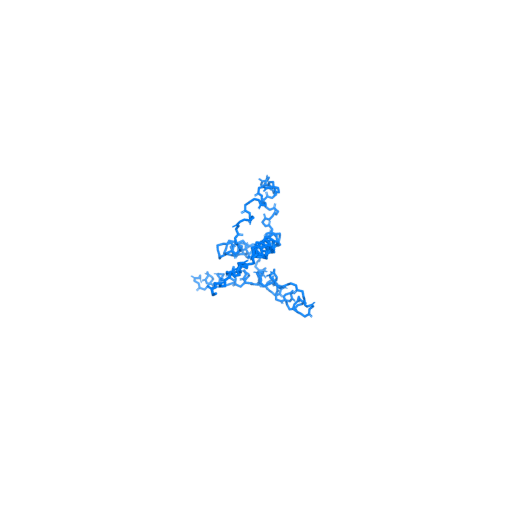816 N N . ARG A 1 102 ? -7.748 -14.407 -6.005 1.00 97.56 102 ARG A N 1
ATOM 817 C CA . ARG A 1 102 ? -7.429 -15.839 -5.920 1.00 97.56 102 ARG A CA 1
ATOM 818 C C . ARG A 1 102 ? -8.412 -16.687 -6.720 1.00 97.56 102 ARG A C 1
ATOM 820 O O . ARG A 1 102 ? -7.980 -17.509 -7.523 1.00 97.56 102 ARG A O 1
ATOM 827 N N . LEU A 1 103 ? -9.714 -16.465 -6.538 1.00 97.69 103 LEU A N 1
ATOM 828 C CA . LEU A 1 103 ? -10.769 -17.195 -7.248 1.00 97.69 103 LEU A CA 1
ATOM 829 C C . LEU A 1 103 ? -10.750 -16.935 -8.759 1.00 97.69 103 LEU A C 1
ATOM 831 O O . LEU A 1 103 ? -11.042 -17.834 -9.541 1.00 97.69 103 LEU A O 1
ATOM 835 N N . ALA A 1 104 ? -10.373 -15.725 -9.174 1.00 97.25 104 ALA A N 1
ATOM 836 C CA . ALA A 1 104 ? -10.271 -15.346 -10.580 1.00 97.25 104 ALA A CA 1
ATOM 837 C C . ALA A 1 104 ? -8.925 -15.722 -11.236 1.00 97.25 104 ALA A C 1
ATOM 839 O O . ALA A 1 104 ? -8.716 -15.390 -12.401 1.00 97.25 104 ALA A O 1
ATOM 840 N N . GLY A 1 105 ? -7.991 -16.348 -10.506 1.00 95.81 105 GLY A N 1
ATOM 841 C CA . GLY A 1 105 ? -6.648 -16.657 -11.015 1.00 95.81 105 GLY A CA 1
ATOM 842 C C . GLY A 1 105 ? -5.828 -15.414 -11.385 1.00 95.81 105 GLY A C 1
ATOM 843 O O . GLY A 1 105 ? -4.976 -15.476 -12.269 1.00 95.81 105 GLY A O 1
ATOM 844 N N . ARG A 1 106 ? -6.112 -14.270 -10.749 1.00 94.56 106 ARG A N 1
ATOM 845 C CA . ARG A 1 106 ? -5.414 -12.997 -10.977 1.00 94.56 106 ARG A CA 1
ATOM 846 C C . ARG A 1 106 ? -4.172 -12.888 -10.098 1.00 94.56 106 ARG A C 1
ATOM 848 O O . ARG A 1 106 ? -3.978 -13.642 -9.148 1.00 94.56 106 ARG A O 1
ATOM 855 N N . GLU A 1 107 ? -3.335 -11.910 -10.418 1.00 93.06 107 GLU A N 1
ATOM 856 C CA . GLU A 1 107 ? -2.151 -11.581 -9.634 1.00 93.06 107 GLU A CA 1
ATOM 857 C C . GLU A 1 107 ? -2.492 -11.270 -8.166 1.00 93.06 107 GLU A C 1
ATOM 859 O O . GLU A 1 107 ? -3.408 -10.503 -7.874 1.00 93.06 107 GLU A O 1
ATOM 864 N N . LEU A 1 108 ? -1.732 -11.868 -7.238 1.00 95.69 108 LEU A N 1
ATOM 865 C CA . LEU A 1 108 ? -1.994 -11.785 -5.795 1.00 95.69 108 LEU A CA 1
ATOM 866 C C . LEU A 1 108 ? -1.022 -10.888 -5.027 1.00 95.69 108 LEU A C 1
ATOM 868 O O . LEU A 1 108 ? -1.239 -10.673 -3.840 1.00 95.69 108 LEU A O 1
ATOM 872 N N . ARG A 1 109 ? 0.050 -10.3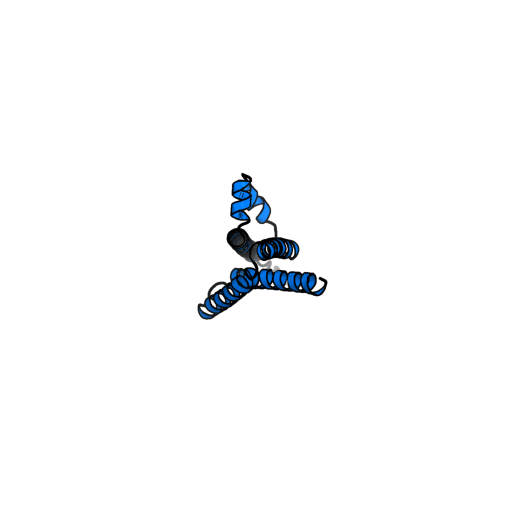90 -5.657 1.00 94.25 109 ARG A N 1
ATOM 873 C CA . ARG A 1 109 ? 1.098 -9.619 -4.966 1.00 94.25 109 ARG A CA 1
ATOM 874 C C . ARG A 1 109 ? 0.524 -8.390 -4.275 1.00 94.25 109 ARG A C 1
ATOM 876 O O . ARG A 1 109 ? 0.559 -8.302 -3.055 1.00 94.25 109 ARG A O 1
ATOM 883 N N . PHE A 1 110 ? -0.102 -7.510 -5.042 1.00 95.25 110 PHE A N 1
ATOM 884 C CA . PHE A 1 110 ? -0.709 -6.297 -4.512 1.00 95.25 110 PHE A CA 1
ATOM 885 C C . PHE A 1 110 ? -1.752 -6.525 -3.402 1.00 95.25 110 PHE A C 1
ATOM 887 O O . PHE A 1 110 ? -1.587 -5.945 -2.328 1.00 95.25 110 PHE A O 1
ATOM 894 N N . PRO A 1 111 ? -2.790 -7.370 -3.574 1.00 96.06 111 PRO A N 1
ATOM 895 C CA . PRO A 1 111 ? -3.771 -7.570 -2.509 1.00 96.06 111 PRO A CA 1
ATOM 896 C C . PRO A 1 111 ? -3.191 -8.276 -1.271 1.00 96.06 111 PRO A C 1
ATOM 898 O O . PRO A 1 111 ? -3.665 -8.019 -0.164 1.00 96.06 111 PRO A O 1
ATOM 901 N N . LYS A 1 112 ? -2.148 -9.112 -1.414 1.00 96.44 112 LYS A N 1
ATOM 902 C CA . LYS A 1 112 ? -1.410 -9.656 -0.259 1.00 96.44 112 LYS A CA 1
ATOM 903 C C . LYS A 1 112 ? -0.675 -8.558 0.503 1.00 96.44 112 LYS A C 1
ATOM 905 O O . LYS A 1 112 ? -0.867 -8.442 1.706 1.00 96.44 112 LYS A O 1
ATOM 910 N N . GLU A 1 113 ? 0.087 -7.721 -0.195 1.00 97.12 113 GLU A N 1
ATOM 911 C CA . GLU A 1 113 ? 0.850 -6.634 0.429 1.00 97.12 113 GLU A CA 1
ATOM 912 C C . GLU A 1 113 ? -0.062 -5.613 1.123 1.00 97.12 113 GLU A C 1
ATOM 914 O O . GLU A 1 113 ? 0.221 -5.202 2.246 1.00 97.12 113 GLU A O 1
ATOM 919 N N . LYS A 1 114 ? -1.216 -5.269 0.525 1.00 97.31 114 LYS A N 1
ATOM 920 C CA . LYS A 1 114 ? -2.238 -4.440 1.191 1.00 97.31 114 LYS A CA 1
ATOM 921 C C . LYS A 1 114 ? -2.652 -5.025 2.538 1.00 97.31 114 LYS A C 1
ATOM 923 O O . LYS A 1 114 ? -2.653 -4.316 3.542 1.00 97.31 114 LYS A O 1
ATOM 928 N N . ARG A 1 115 ? -3.024 -6.310 2.551 1.00 97.69 115 ARG A N 1
ATOM 929 C CA . ARG A 1 115 ? -3.450 -7.008 3.768 1.00 97.69 115 ARG A CA 1
ATOM 930 C C . ARG A 1 115 ? -2.328 -7.014 4.804 1.00 97.69 115 ARG A C 1
ATOM 932 O O . ARG A 1 115 ? -2.582 -6.695 5.958 1.00 97.69 115 ARG A O 1
ATOM 939 N N . ASP A 1 116 ? -1.105 -7.338 4.399 1.00 97.31 116 ASP A N 1
ATOM 940 C CA . ASP A 1 116 ? 0.030 -7.472 5.314 1.00 97.31 116 ASP A CA 1
ATOM 941 C C . ASP A 1 116 ? 0.415 -6.122 5.952 1.00 97.31 116 ASP A C 1
ATOM 943 O O . ASP A 1 116 ? 0.609 -6.054 7.166 1.00 97.31 116 ASP A O 1
ATOM 947 N N . ILE A 1 117 ? 0.398 -5.026 5.184 1.00 98.00 117 ILE A N 1
ATOM 948 C CA . ILE A 1 117 ? 0.602 -3.658 5.700 1.00 98.00 117 ILE A CA 1
ATOM 949 C C . ILE A 1 117 ? -0.496 -3.263 6.701 1.00 98.00 117 ILE A C 1
ATOM 951 O O . ILE A 1 117 ? -0.204 -2.678 7.744 1.00 98.00 117 ILE A O 1
ATOM 955 N N . LEU A 1 118 ? -1.761 -3.583 6.415 1.00 97.88 118 LEU A N 1
ATOM 956 C CA . LEU A 1 118 ? -2.878 -3.267 7.315 1.00 97.88 118 LEU A CA 1
ATOM 957 C C . LEU A 1 118 ? -2.846 -4.111 8.592 1.00 97.88 118 LEU A C 1
ATOM 959 O O . LEU A 1 118 ? -3.125 -3.586 9.666 1.00 97.88 118 LEU A O 1
ATOM 963 N N . MET A 1 119 ? -2.469 -5.390 8.503 1.00 96.75 119 MET A N 1
ATOM 964 C CA . MET A 1 119 ? -2.260 -6.237 9.681 1.00 96.75 119 MET A CA 1
ATOM 965 C C . MET A 1 119 ? -1.127 -5.698 10.558 1.00 96.75 119 MET A C 1
ATOM 967 O O . MET A 1 119 ? -1.278 -5.651 11.780 1.00 96.75 119 MET A O 1
ATOM 971 N N . LEU A 1 120 ? -0.027 -5.243 9.946 1.00 96.81 120 LEU A N 1
ATOM 972 C CA . LEU A 1 120 ? 1.069 -4.586 10.658 1.00 96.81 120 LEU A CA 1
ATOM 973 C C . LEU A 1 120 ? 0.574 -3.329 11.390 1.00 96.81 120 LEU A C 1
ATOM 975 O O . LEU A 1 120 ? 0.835 -3.173 12.583 1.00 96.81 120 LEU A O 1
ATOM 979 N N . ALA A 1 121 ? -0.196 -2.476 10.709 1.00 96.25 121 ALA A N 1
ATOM 980 C CA . ALA A 1 121 ? -0.787 -1.280 11.305 1.00 96.25 121 ALA A CA 1
ATOM 981 C C . ALA A 1 121 ? -1.734 -1.623 12.472 1.00 96.25 121 ALA A C 1
ATOM 983 O O . ALA A 1 121 ? -1.585 -1.077 13.563 1.00 96.25 121 ALA A O 1
ATOM 984 N N . CYS A 1 122 ? -2.652 -2.581 12.288 1.00 93.94 122 CYS A N 1
ATOM 985 C CA . CYS A 1 122 ? -3.543 -3.077 13.345 1.00 93.94 122 CYS A CA 1
ATOM 986 C C . CYS A 1 122 ? -2.775 -3.566 14.579 1.00 93.94 122 CYS A C 1
ATOM 988 O O . CYS A 1 122 ? -3.138 -3.227 15.705 1.00 93.94 122 CYS A O 1
ATOM 990 N N . GLY A 1 123 ? -1.716 -4.358 14.381 1.00 92.50 123 GLY A N 1
ATOM 991 C CA . GLY A 1 123 ? -0.890 -4.866 15.477 1.00 92.50 123 GLY A CA 1
ATOM 992 C C . GLY A 1 123 ? -0.238 -3.743 16.287 1.00 92.50 123 GLY A C 1
ATOM 993 O O . GLY A 1 123 ? -0.239 -3.780 17.519 1.00 92.50 123 GLY A O 1
ATOM 994 N N . GLN A 1 124 ? 0.258 -2.707 15.607 1.00 91.81 124 GLN A N 1
ATOM 995 C CA . GLN A 1 124 ? 0.867 -1.546 16.256 1.00 91.81 124 GLN A CA 1
ATOM 996 C C . GLN A 1 124 ? -0.165 -0.693 17.006 1.00 91.81 124 GLN A C 1
ATOM 998 O O . GLN A 1 124 ? 0.085 -0.331 18.153 1.00 91.81 124 GLN A O 1
ATOM 1003 N N . VAL A 1 125 ? -1.348 -0.442 16.429 1.00 89.44 125 VAL A N 1
ATOM 1004 C CA . VAL A 1 125 ? -2.439 0.282 17.115 1.00 89.44 125 VAL A CA 1
ATOM 1005 C C . VAL A 1 125 ? -2.872 -0.445 18.384 1.00 89.44 125 VAL A C 1
ATOM 1007 O O . VAL A 1 125 ? -2.980 0.174 19.437 1.00 89.44 125 VAL A O 1
ATOM 1010 N N . ASN A 1 126 ? -3.067 -1.764 18.317 1.00 82.94 126 ASN A N 1
ATOM 1011 C CA . ASN A 1 126 ? -3.454 -2.558 19.485 1.00 82.94 126 ASN A CA 1
ATOM 1012 C C . ASN A 1 126 ? -2.380 -2.540 20.579 1.00 82.94 126 ASN A C 1
ATOM 1014 O O . ASN A 1 126 ? -2.710 -2.531 21.762 1.00 82.94 126 ASN A O 1
ATOM 1018 N N . THR A 1 127 ? -1.104 -2.499 20.190 1.00 81.12 127 THR A N 1
ATOM 1019 C CA . THR A 1 127 ? 0.012 -2.378 21.136 1.00 81.12 127 THR A CA 1
ATOM 1020 C C . THR A 1 127 ? 0.009 -1.010 21.820 1.00 81.12 127 THR A C 1
ATOM 1022 O O . THR A 1 127 ? 0.140 -0.940 23.037 1.00 81.12 127 THR A O 1
ATOM 1025 N N . VAL A 1 128 ? -0.193 0.076 21.066 1.00 73.19 128 VAL A N 1
ATOM 1026 C CA . VAL A 1 128 ? -0.265 1.443 21.614 1.00 73.19 128 VAL A CA 1
ATOM 1027 C C . VAL A 1 128 ? -1.476 1.611 22.538 1.00 73.19 128 VAL A C 1
ATOM 1029 O O . VAL A 1 128 ? -1.345 2.131 23.644 1.00 73.19 128 VAL A O 1
ATOM 1032 N N . ASN A 1 129 ? -2.641 1.112 22.124 1.00 67.88 129 ASN A N 1
ATOM 1033 C CA . ASN A 1 129 ? -3.881 1.228 22.890 1.00 67.88 129 ASN A CA 1
ATOM 1034 C C . ASN A 1 129 ? -3.901 0.324 24.130 1.00 67.88 129 ASN A C 1
ATOM 1036 O O . ASN A 1 129 ? -4.518 0.681 25.123 1.00 67.88 129 ASN A O 1
ATOM 1040 N N . GLY A 1 130 ? -3.234 -0.834 24.095 1.00 59.00 130 GLY A N 1
ATOM 1041 C CA . GLY A 1 130 ? -3.106 -1.729 25.252 1.00 59.00 130 GLY A CA 1
ATOM 1042 C C . GLY A 1 130 ? -2.113 -1.246 26.317 1.00 59.00 130 GLY A C 1
ATOM 1043 O O . GLY A 1 130 ? -2.084 -1.799 27.413 1.00 59.00 130 GLY A O 1
ATOM 1044 N N . LEU A 1 131 ? -1.298 -0.236 25.994 1.00 57.19 131 LEU A N 1
ATOM 1045 C CA . LEU A 1 131 ? -0.379 0.445 26.912 1.00 57.19 131 LEU A CA 1
ATOM 1046 C C . LEU A 1 131 ? -0.943 1.775 27.451 1.00 57.19 131 LEU A C 1
ATOM 1048 O O . LEU A 1 131 ? -0.260 2.428 28.241 1.00 57.19 131 LEU A O 1
ATOM 1052 N N . SER A 1 132 ? -2.140 2.180 27.006 1.00 48.31 132 SER A N 1
ATOM 1053 C CA . SER A 1 132 ? -2.808 3.439 27.374 1.00 48.31 132 SER A CA 1
ATOM 1054 C C . SER A 1 132 ? -3.877 3.249 28.446 1.00 48.31 132 SER A C 1
ATOM 1056 O O . SER A 1 132 ? -4.508 2.170 28.474 1.00 48.31 132 SER A O 1
#

Sequence (132 aa):
MTPTNLTAESTPSGSCSNRWQVEQRFQELMTVFQLLHWNGSLKAMRERQCSRQEVVAHYSHRALDDDMRSQMALDWIAREQESPGVISRELTNAERELEAARLAGRELRFPKEKRDILMLACGQVNTVNGLS

InterPro domains:
  IPR029270 Limb expression 1 [PF14954] (24-124)
  IPR051436 Autophagy-related EPG5 [PTHR31139] (46-104)

Foldseek 3Di:
DDDDDDPDDDDPPPPPVVVVVLVVLVVQLVLVVVLCVVLVVVVVCVVVVNDPVNVCVVSSPDGCDPVVLQVSLVSVLVVCVVPPCPLVVQLVVLVVVQVVCVVVVHDNSNSVSSNVSSVVSVVVVCVVVVVD